Protein AF-G4RC84-F1 (afdb_monomer_lite)

Structure (mmCIF, N/CA/C/O backbone):
data_AF-G4RC84-F1
#
_entry.id   AF-G4RC84-F1
#
loop_
_atom_site.group_PDB
_atom_site.id
_atom_site.type_symbol
_atom_site.label_atom_id
_atom_site.label_alt_id
_atom_site.label_comp_id
_atom_site.label_asym_id
_atom_site.label_entity_id
_atom_site.label_seq_id
_atom_site.pdbx_PDB_ins_code
_atom_site.Cartn_x
_atom_site.Cartn_y
_atom_site.Cartn_z
_atom_site.occupancy
_atom_site.B_iso_or_equiv
_atom_site.auth_seq_id
_atom_site.auth_comp_id
_atom_site.auth_asym_id
_atom_site.auth_atom_id
_atom_site.pdbx_PDB_model_num
ATOM 1 N N . MET A 1 1 ? 24.899 -3.174 -14.317 1.00 58.94 1 MET A N 1
ATOM 2 C CA . MET A 1 1 ? 23.724 -2.696 -15.093 1.00 58.94 1 MET A CA 1
ATOM 3 C C . MET A 1 1 ? 24.100 -1.786 -16.261 1.00 58.94 1 MET A C 1
ATOM 5 O O . MET A 1 1 ? 23.781 -2.155 -17.380 1.00 58.94 1 MET A O 1
ATOM 9 N N . LYS A 1 2 ? 24.804 -0.657 -16.055 1.00 62.69 2 LYS A N 1
ATOM 10 C CA . LYS A 1 2 ? 25.218 0.254 -17.153 1.00 62.69 2 LYS A CA 1
ATOM 11 C C . LYS A 1 2 ? 25.989 -0.434 -18.291 1.00 62.69 2 LYS A C 1
ATOM 13 O O . LYS A 1 2 ? 25.780 -0.106 -19.450 1.00 62.69 2 LYS A O 1
ATOM 18 N N . THR A 1 3 ? 26.843 -1.401 -17.964 1.00 65.25 3 THR A N 1
ATOM 19 C CA . THR A 1 3 ? 27.631 -2.166 -18.941 1.00 65.25 3 THR A CA 1
ATOM 20 C C . THR A 1 3 ? 26.775 -3.051 -19.845 1.00 65.25 3 THR A C 1
ATOM 22 O O . THR A 1 3 ? 27.041 -3.107 -21.035 1.00 65.25 3 THR A O 1
ATOM 25 N N . ALA A 1 4 ? 25.713 -3.675 -19.328 1.00 80.31 4 ALA A N 1
ATOM 26 C CA . ALA A 1 4 ? 24.837 -4.534 -20.129 1.00 80.31 4 ALA A CA 1
ATOM 27 C C . ALA A 1 4 ? 24.021 -3.734 -21.159 1.00 80.31 4 ALA A C 1
ATOM 29 O O . ALA A 1 4 ? 23.912 -4.149 -22.305 1.00 80.31 4 ALA A O 1
ATOM 30 N N . ILE A 1 5 ? 23.511 -2.558 -20.771 1.00 87.56 5 ILE A N 1
ATOM 31 C CA . ILE A 1 5 ? 22.720 -1.694 -21.664 1.00 87.56 5 ILE A CA 1
ATOM 32 C C . ILE A 1 5 ? 23.598 -1.095 -22.769 1.00 87.56 5 ILE A C 1
ATOM 34 O O . ILE A 1 5 ? 23.168 -0.994 -23.910 1.00 87.56 5 ILE A O 1
ATOM 38 N N . LYS A 1 6 ? 24.858 -0.754 -22.461 1.00 87.38 6 LYS A N 1
ATOM 39 C CA . LYS A 1 6 ? 25.802 -0.175 -23.432 1.00 87.38 6 LYS A CA 1
ATOM 40 C C . LYS A 1 6 ? 26.035 -1.062 -24.665 1.00 87.38 6 LYS A C 1
ATOM 42 O O . LYS A 1 6 ? 26.338 -0.541 -25.730 1.00 87.38 6 LYS A O 1
ATOM 47 N N . HIS A 1 7 ? 25.909 -2.380 -24.529 1.00 88.69 7 HIS A N 1
ATOM 48 C CA . HIS A 1 7 ? 26.152 -3.330 -25.618 1.00 88.69 7 HIS A CA 1
ATOM 49 C C . HIS A 1 7 ? 24.874 -3.795 -26.326 1.00 88.69 7 HIS A C 1
ATOM 51 O O . HIS A 1 7 ? 24.949 -4.671 -27.182 1.00 88.69 7 HIS A O 1
ATOM 57 N N . MET A 1 8 ? 23.713 -3.226 -25.986 1.00 94.00 8 MET A N 1
ATOM 58 C CA . MET A 1 8 ? 22.460 -3.566 -26.654 1.00 94.00 8 MET A CA 1
ATOM 59 C C . MET A 1 8 ? 22.422 -3.020 -28.085 1.00 94.00 8 MET A C 1
ATOM 61 O O . MET A 1 8 ? 22.868 -1.897 -28.345 1.00 94.00 8 MET A O 1
ATOM 65 N N . ASN A 1 9 ? 21.858 -3.816 -28.992 1.00 93.69 9 ASN A N 1
ATOM 66 C CA . ASN A 1 9 ? 21.482 -3.408 -30.346 1.00 93.69 9 ASN A CA 1
ATOM 67 C C . ASN A 1 9 ? 20.049 -2.831 -30.385 1.00 93.69 9 ASN A C 1
ATOM 69 O O . ASN A 1 9 ? 19.355 -2.803 -29.369 1.00 93.69 9 ASN A O 1
ATOM 73 N N . ALA A 1 10 ? 19.599 -2.363 -31.552 1.00 92.75 10 ALA A N 1
ATOM 74 C CA . ALA A 1 10 ? 18.299 -1.700 -31.698 1.00 92.75 10 ALA A CA 1
ATOM 75 C C . ALA A 1 10 ? 17.106 -2.592 -31.296 1.00 92.75 10 ALA A C 1
ATOM 77 O O . ALA A 1 10 ? 16.212 -2.132 -30.585 1.00 92.75 10 ALA A O 1
ATOM 78 N N . ASP A 1 11 ? 17.120 -3.871 -31.677 1.00 93.94 11 ASP A N 1
ATOM 79 C CA . ASP A 1 11 ? 16.046 -4.815 -31.339 1.00 93.94 11 ASP A CA 1
ATOM 80 C C . ASP A 1 11 ? 16.005 -5.112 -29.834 1.00 93.94 11 ASP A C 1
ATOM 82 O O . ASP A 1 11 ? 14.934 -5.156 -29.227 1.00 93.94 11 ASP A O 1
ATOM 86 N N . GLN A 1 12 ? 17.175 -5.249 -29.203 1.00 93.94 12 GLN A N 1
ATOM 87 C CA . GLN A 1 12 ? 17.297 -5.418 -27.755 1.00 93.94 12 GLN A CA 1
ATOM 88 C C . GLN A 1 12 ? 16.827 -4.174 -26.997 1.00 93.94 12 GLN A C 1
ATOM 90 O O . GLN A 1 12 ? 16.151 -4.310 -25.981 1.00 93.94 12 GLN A O 1
ATOM 95 N N . ILE A 1 13 ? 17.137 -2.971 -27.492 1.00 94.06 13 ILE A N 1
ATOM 96 C CA . ILE A 1 13 ? 16.643 -1.713 -26.919 1.00 94.06 13 ILE A CA 1
ATOM 97 C C . ILE A 1 13 ? 15.120 -1.646 -27.001 1.00 94.06 13 ILE A C 1
ATOM 99 O O . ILE A 1 13 ? 14.477 -1.354 -25.996 1.00 94.06 13 ILE A O 1
ATOM 103 N N . ARG A 1 14 ? 14.532 -1.971 -28.157 1.00 93.31 14 ARG A N 1
ATOM 104 C CA . ARG A 1 14 ? 13.075 -1.980 -28.329 1.00 93.31 14 ARG A CA 1
ATOM 105 C C . ARG A 1 14 ? 12.400 -2.977 -27.389 1.00 93.31 14 ARG A C 1
ATOM 107 O O . ARG A 1 14 ? 11.471 -2.612 -26.678 1.00 93.31 14 ARG A O 1
ATOM 114 N N . SER A 1 15 ? 12.916 -4.204 -27.322 1.00 94.50 15 SER A N 1
ATOM 115 C CA . SER A 1 15 ? 12.399 -5.218 -26.398 1.00 94.50 15 SER A CA 1
ATOM 116 C C . SER A 1 15 ? 12.535 -4.799 -24.931 1.00 94.50 15 SER A C 1
ATOM 118 O O . SER A 1 15 ? 11.702 -5.180 -24.109 1.00 94.50 15 SER A O 1
ATOM 120 N N . GLU A 1 16 ? 13.587 -4.060 -24.577 1.00 94.62 16 GLU A N 1
ATOM 121 C CA . GLU A 1 16 ? 13.789 -3.568 -23.217 1.00 94.62 16 GLU A CA 1
ATOM 122 C C . GLU A 1 16 ? 12.815 -2.432 -22.871 1.00 94.62 16 GLU A C 1
ATOM 124 O O . GLU A 1 16 ? 12.312 -2.408 -21.751 1.00 94.62 16 GLU A O 1
ATOM 129 N N . ILE A 1 17 ? 12.499 -1.539 -23.817 1.00 94.12 17 ILE A N 1
ATOM 130 C CA . ILE A 1 17 ? 11.469 -0.498 -23.649 1.00 94.12 17 ILE A CA 1
ATOM 131 C C . ILE A 1 17 ? 10.107 -1.146 -23.376 1.00 94.12 17 ILE A C 1
ATOM 133 O O . ILE A 1 17 ? 9.503 -0.860 -22.344 1.00 94.12 17 ILE A O 1
ATOM 137 N N . ASP A 1 18 ? 9.687 -2.105 -24.208 1.00 95.19 18 ASP A N 1
ATOM 138 C CA . ASP A 1 18 ? 8.422 -2.828 -24.014 1.00 95.19 18 ASP A CA 1
ATOM 139 C C . ASP A 1 18 ? 8.372 -3.527 -22.638 1.00 95.19 18 ASP A C 1
ATOM 141 O O . ASP A 1 18 ? 7.334 -3.584 -21.972 1.00 95.19 18 ASP A O 1
ATOM 145 N N . ALA A 1 19 ? 9.503 -4.075 -22.180 1.00 94.50 19 ALA A N 1
ATOM 146 C CA . ALA A 1 19 ? 9.601 -4.714 -20.871 1.00 94.50 19 ALA A CA 1
ATOM 147 C C . ALA A 1 19 ? 9.520 -3.709 -19.710 1.00 94.50 19 ALA A C 1
ATOM 149 O O . ALA A 1 19 ? 8.938 -4.029 -18.669 1.00 94.50 19 ALA A O 1
ATOM 150 N N . ILE A 1 20 ? 10.105 -2.519 -19.862 1.00 94.25 20 ILE A N 1
ATOM 151 C CA . ILE A 1 20 ? 10.018 -1.427 -18.884 1.00 94.25 20 ILE A CA 1
ATOM 152 C C . ILE A 1 20 ? 8.573 -0.935 -18.778 1.00 94.25 20 ILE A C 1
ATOM 154 O O . ILE A 1 20 ? 8.064 -0.835 -17.664 1.00 94.25 20 ILE A O 1
ATOM 158 N N . GLU A 1 21 ? 7.890 -0.718 -19.903 1.00 94.81 21 GLU A N 1
ATOM 159 C CA . GLU A 1 21 ? 6.490 -0.275 -19.923 1.00 94.81 21 GLU A CA 1
ATOM 160 C C . GLU A 1 21 ? 5.567 -1.261 -19.202 1.00 94.81 21 GLU A C 1
ATOM 162 O O . GLU A 1 21 ? 4.799 -0.867 -18.322 1.00 94.81 21 GLU A O 1
ATOM 167 N N . ARG A 1 22 ? 5.694 -2.564 -19.489 1.00 96.31 22 ARG A N 1
ATOM 168 C CA . ARG A 1 22 ? 4.916 -3.606 -18.793 1.00 96.31 22 ARG A CA 1
ATOM 169 C C . ARG A 1 22 ? 5.189 -3.628 -17.291 1.00 96.31 22 ARG A C 1
ATOM 171 O O . ARG A 1 22 ? 4.266 -3.799 -16.499 1.00 96.31 22 ARG A O 1
ATOM 178 N N . LYS A 1 23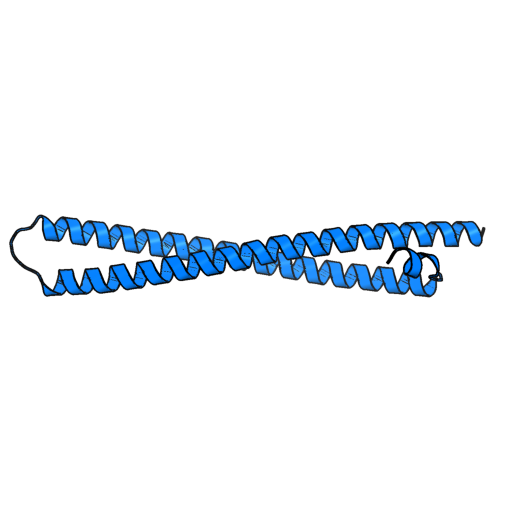 ? 6.451 -3.459 -16.882 1.00 95.31 23 LYS A N 1
ATOM 179 C CA . LYS A 1 23 ? 6.816 -3.402 -15.457 1.00 95.31 23 LYS A CA 1
ATOM 180 C C . LYS A 1 23 ? 6.250 -2.164 -14.773 1.00 95.31 23 LYS A C 1
ATOM 182 O O . LYS A 1 23 ? 5.794 -2.282 -13.643 1.00 95.31 23 LYS A O 1
ATOM 187 N N . ARG A 1 24 ? 6.241 -1.012 -15.449 1.00 96.12 24 ARG A N 1
ATOM 188 C CA . ARG A 1 24 ? 5.641 0.220 -14.924 1.00 96.12 24 ARG A CA 1
ATOM 189 C C . ARG A 1 24 ? 4.132 0.068 -14.745 1.00 96.12 24 ARG A C 1
ATOM 191 O O . ARG A 1 24 ? 3.619 0.394 -13.686 1.00 96.12 24 ARG A O 1
ATOM 198 N N . GLN A 1 25 ? 3.434 -0.515 -15.721 1.00 96.12 25 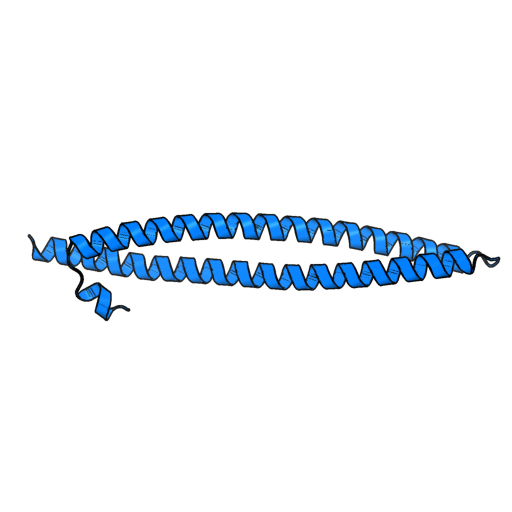GLN A N 1
ATOM 199 C CA . GLN A 1 25 ? 2.003 -0.819 -15.581 1.00 96.12 25 GLN A CA 1
ATOM 200 C C . GLN A 1 25 ? 1.719 -1.728 -14.377 1.00 96.12 25 GLN A C 1
ATOM 202 O O . GLN A 1 25 ? 0.793 -1.462 -13.616 1.00 96.12 25 GLN A O 1
ATOM 207 N N . ALA A 1 26 ? 2.534 -2.768 -14.177 1.00 95.38 26 ALA A N 1
ATOM 208 C CA . ALA A 1 26 ? 2.391 -3.662 -13.032 1.00 95.38 26 ALA A CA 1
ATOM 209 C C . ALA A 1 26 ? 2.641 -2.951 -11.691 1.00 95.38 26 ALA A C 1
ATOM 211 O O . ALA A 1 26 ? 1.897 -3.174 -10.743 1.00 95.38 26 ALA A O 1
ATOM 212 N N . ILE A 1 27 ? 3.655 -2.083 -11.617 1.00 94.75 27 ILE A N 1
ATOM 213 C CA . ILE A 1 27 ? 3.947 -1.302 -10.407 1.00 94.75 27 ILE A CA 1
ATOM 214 C C . ILE A 1 27 ? 2.828 -0.311 -10.103 1.00 94.75 27 ILE A C 1
ATOM 216 O O . ILE A 1 27 ? 2.452 -0.195 -8.945 1.00 94.75 27 ILE A O 1
ATOM 220 N N . ASN A 1 28 ? 2.270 0.361 -11.110 1.00 94.44 28 ASN A N 1
ATOM 221 C CA . ASN A 1 28 ? 1.152 1.280 -10.900 1.00 94.44 28 ASN A CA 1
ATOM 222 C C . ASN A 1 28 ? -0.063 0.544 -10.324 1.00 94.44 28 ASN A C 1
ATOM 224 O O . ASN A 1 28 ? -0.606 0.969 -9.313 1.00 94.44 28 ASN A O 1
ATOM 228 N N . ALA A 1 29 ? -0.423 -0.607 -10.900 1.00 95.88 29 ALA A N 1
ATOM 229 C CA . ALA A 1 29 ? -1.512 -1.430 -10.375 1.00 95.88 29 ALA A CA 1
ATOM 230 C C . ALA A 1 29 ? -1.240 -1.921 -8.940 1.00 95.88 29 ALA A C 1
ATOM 232 O O . ALA A 1 29 ? -2.151 -1.987 -8.121 1.00 95.88 29 ALA A O 1
ATOM 233 N N . GLU A 1 30 ? 0.014 -2.252 -8.622 1.00 95.12 30 GLU A N 1
ATOM 234 C CA . GLU A 1 30 ? 0.421 -2.608 -7.261 1.00 95.12 30 GLU A CA 1
ATOM 235 C C . GLU A 1 30 ? 0.328 -1.413 -6.297 1.00 95.12 30 GLU A C 1
ATOM 237 O O . GLU A 1 30 ? -0.095 -1.585 -5.159 1.00 95.12 30 GLU A O 1
ATOM 242 N N . GLN A 1 31 ? 0.707 -0.205 -6.725 1.00 96.06 31 GLN A N 1
ATOM 243 C CA . GLN A 1 31 ? 0.572 1.003 -5.905 1.00 96.06 31 GLN A CA 1
ATOM 244 C C . GLN A 1 31 ? -0.892 1.309 -5.604 1.00 96.06 31 GLN A C 1
ATOM 246 O O . GLN A 1 31 ? -1.206 1.571 -4.446 1.00 96.06 31 GLN A O 1
ATOM 251 N N . ASP A 1 32 ? -1.766 1.225 -6.608 1.00 96.62 32 ASP A N 1
ATOM 252 C CA . ASP A 1 32 ? -3.205 1.430 -6.435 1.00 96.62 32 ASP A CA 1
ATOM 253 C C . ASP A 1 32 ? -3.776 0.449 -5.389 1.00 96.62 32 ASP A C 1
ATOM 255 O O . ASP A 1 32 ? -4.384 0.884 -4.412 1.00 96.62 32 ASP A O 1
ATOM 259 N N . ASP A 1 33 ? -3.475 -0.856 -5.497 1.00 96.50 33 ASP A N 1
ATOM 260 C CA . ASP A 1 33 ? -3.901 -1.865 -4.505 1.00 96.50 33 ASP A CA 1
ATOM 261 C C . ASP A 1 33 ? -3.361 -1.574 -3.095 1.00 96.50 33 ASP A C 1
ATOM 263 O O . ASP A 1 33 ? -4.080 -1.677 -2.097 1.00 96.50 33 ASP A O 1
ATOM 267 N N . LEU A 1 34 ? -2.089 -1.181 -2.984 1.00 94.50 34 LEU A N 1
ATOM 268 C CA . LEU A 1 34 ? -1.482 -0.859 -1.694 1.00 94.50 34 LEU A CA 1
ATOM 269 C C . LEU A 1 34 ? -2.112 0.383 -1.050 1.00 94.50 34 LEU A C 1
ATOM 271 O O . LEU A 1 34 ? -2.287 0.404 0.173 1.00 94.50 34 LEU A O 1
ATOM 275 N N . PHE A 1 35 ? -2.463 1.400 -1.840 1.00 96.12 35 PHE A N 1
ATOM 276 C CA . PHE A 1 35 ? -3.161 2.585 -1.342 1.00 96.12 35 PHE A CA 1
ATOM 277 C C . PHE A 1 35 ? -4.576 2.246 -0.872 1.00 96.12 35 PHE A C 1
ATOM 279 O O . PHE A 1 35 ? -4.928 2.616 0.252 1.00 96.12 35 PHE A O 1
ATOM 286 N N . ASP A 1 36 ? -5.329 1.462 -1.644 1.00 96.38 36 ASP A N 1
ATOM 287 C CA . ASP A 1 36 ? -6.665 0.994 -1.258 1.00 96.38 36 ASP A CA 1
ATOM 288 C C . ASP A 1 36 ? -6.617 0.186 0.050 1.00 96.38 36 ASP A C 1
ATOM 290 O O . ASP A 1 36 ? -7.405 0.402 0.979 1.00 96.38 36 ASP A O 1
ATOM 294 N N . ARG A 1 37 ? -5.636 -0.717 0.182 1.00 94.69 37 ARG A N 1
ATOM 295 C CA . ARG A 1 37 ? -5.417 -1.495 1.413 1.00 94.69 37 ARG A CA 1
ATOM 296 C C . ARG A 1 37 ? -5.028 -0.608 2.594 1.00 94.69 37 ARG A C 1
ATOM 298 O O . ARG A 1 37 ? -5.490 -0.853 3.711 1.00 94.69 37 ARG A O 1
ATOM 305 N N . SER A 1 38 ? -4.197 0.411 2.374 1.00 94.56 38 SER A N 1
ATOM 306 C CA . SER A 1 38 ? -3.816 1.382 3.407 1.00 94.56 38 SER A CA 1
ATOM 307 C C . SER A 1 38 ? -5.030 2.164 3.915 1.00 94.56 38 SER A C 1
ATOM 309 O O . SER A 1 38 ? -5.238 2.267 5.128 1.00 94.56 38 SER A O 1
ATOM 311 N N . GLU A 1 39 ? -5.879 2.648 3.006 1.00 96.62 39 GLU A N 1
ATOM 312 C CA . GLU A 1 39 ? -7.102 3.369 3.359 1.00 96.62 39 GLU A CA 1
ATOM 313 C C . GLU A 1 39 ? -8.084 2.472 4.125 1.00 96.62 39 GLU A C 1
ATOM 315 O O . GLU A 1 39 ? -8.596 2.867 5.179 1.00 96.62 39 GLU A O 1
ATOM 320 N N . ALA A 1 40 ? -8.286 1.234 3.667 1.00 96.25 40 ALA A N 1
ATOM 321 C CA . ALA A 1 40 ? -9.151 0.270 4.340 1.00 96.25 40 ALA A CA 1
ATOM 322 C C . ALA A 1 40 ? -8.695 -0.015 5.783 1.00 96.25 40 ALA A C 1
ATOM 324 O O . ALA A 1 40 ? -9.512 0.009 6.711 1.00 96.25 40 ALA A O 1
ATOM 325 N N . LEU A 1 41 ? -7.392 -0.231 6.000 1.00 93.94 41 LEU A N 1
ATOM 326 C CA . LEU A 1 41 ? -6.831 -0.431 7.341 1.00 93.94 41 LEU A CA 1
ATOM 327 C C . LEU A 1 41 ? -6.994 0.818 8.219 1.00 93.94 41 LEU A C 1
ATOM 329 O O . LEU A 1 41 ? -7.383 0.703 9.385 1.00 93.94 41 LEU A O 1
ATOM 333 N N . ALA A 1 42 ? -6.786 2.013 7.659 1.00 94.06 42 ALA A N 1
ATOM 334 C CA . ALA A 1 42 ? -6.957 3.266 8.388 1.00 94.06 42 ALA A CA 1
ATOM 335 C C . ALA A 1 42 ? -8.410 3.477 8.851 1.00 94.06 42 ALA A C 1
ATOM 337 O O . ALA A 1 42 ? -8.643 3.931 9.980 1.00 94.06 42 ALA A O 1
ATOM 338 N N . ILE A 1 43 ? -9.387 3.118 8.010 1.00 95.88 43 ILE A N 1
ATOM 339 C CA . ILE A 1 43 ? -10.814 3.136 8.355 1.00 95.88 43 ILE A CA 1
ATOM 340 C C . ILE A 1 43 ? -11.098 2.147 9.492 1.00 95.88 43 ILE A C 1
ATOM 342 O O . ILE A 1 43 ? -11.677 2.543 10.508 1.00 95.88 43 ILE A O 1
ATOM 346 N N . GLN A 1 44 ? -10.634 0.898 9.372 1.00 93.56 44 GLN A N 1
ATOM 347 C CA . GLN A 1 44 ? -10.832 -0.131 10.401 1.00 93.56 44 GLN A CA 1
ATOM 348 C C . GLN A 1 44 ? -10.224 0.273 11.748 1.00 93.56 44 GLN A C 1
ATOM 350 O O . GLN A 1 44 ? -10.879 0.156 12.787 1.00 93.56 44 GLN A O 1
ATOM 355 N N . ARG A 1 45 ? -9.001 0.819 11.750 1.00 94.62 45 ARG A N 1
ATOM 356 C CA . ARG A 1 45 ? -8.349 1.313 12.969 1.00 94.62 45 ARG A CA 1
ATOM 357 C C . ARG A 1 45 ? -9.184 2.398 13.645 1.00 94.62 45 ARG A C 1
ATOM 359 O O . ARG A 1 45 ? -9.365 2.359 14.864 1.00 94.62 45 ARG A O 1
ATOM 366 N N . ARG A 1 46 ? -9.700 3.362 12.871 1.00 95.62 46 ARG A N 1
ATOM 367 C CA . ARG A 1 46 ? -10.534 4.459 13.390 1.00 95.62 46 ARG A CA 1
ATOM 368 C C . ARG A 1 46 ? -11.814 3.924 14.029 1.00 95.62 46 ARG A C 1
ATOM 370 O O . ARG A 1 46 ? -12.162 4.349 15.129 1.00 95.62 46 ARG A O 1
ATOM 377 N N . GLU A 1 47 ? -12.480 2.977 13.375 1.00 95.50 47 GLU A N 1
ATOM 378 C CA . GLU A 1 47 ? -13.703 2.360 13.889 1.00 95.50 47 GLU A CA 1
ATOM 379 C C . GLU A 1 47 ? -13.454 1.609 15.208 1.00 95.50 47 GLU A C 1
ATOM 381 O O . GLU A 1 47 ? -14.165 1.823 16.193 1.00 95.50 47 GLU A O 1
ATOM 386 N N . LEU A 1 48 ? -12.416 0.769 15.265 1.00 93.44 48 LEU A N 1
ATOM 387 C CA . LEU A 1 48 ? -12.086 0.007 16.473 1.00 93.44 48 LEU A CA 1
ATOM 388 C C . LEU A 1 48 ? -11.644 0.910 17.625 1.00 93.44 48 LEU A C 1
ATOM 390 O O . LEU A 1 48 ? -12.051 0.689 18.763 1.00 93.44 48 LEU A O 1
ATOM 394 N N . THR A 1 49 ? -10.886 1.968 17.330 1.00 92.75 49 THR A N 1
ATOM 395 C CA . THR A 1 49 ? -10.506 2.986 18.322 1.00 92.75 49 THR A CA 1
ATOM 396 C C . THR A 1 49 ? -11.742 3.684 18.894 1.00 92.75 49 THR A C 1
ATOM 398 O O . THR A 1 49 ? -11.825 3.915 20.102 1.00 92.75 49 THR A O 1
ATOM 401 N N . GLY A 1 50 ? -12.740 3.966 18.051 1.00 94.94 50 GLY A N 1
ATOM 402 C CA . GLY A 1 50 ? -14.036 4.485 18.489 1.00 94.94 50 GLY A CA 1
ATOM 403 C C . GLY A 1 50 ? -14.741 3.536 19.463 1.00 94.94 50 GLY A C 1
ATOM 404 O O . GLY A 1 50 ? -15.136 3.956 20.551 1.00 94.94 50 GLY A O 1
ATOM 405 N N . LYS A 1 51 ? -14.821 2.244 19.119 1.00 94.44 51 LYS A N 1
ATOM 406 C CA . LYS A 1 51 ? -15.432 1.208 19.975 1.00 94.44 51 LYS A CA 1
ATOM 407 C C . LYS A 1 51 ? -14.694 1.036 21.307 1.00 94.44 51 LYS A C 1
ATOM 409 O O . LYS A 1 51 ? -15.339 0.923 22.348 1.00 94.44 51 LYS A O 1
ATOM 414 N N . LEU A 1 52 ? -13.359 1.061 21.295 1.00 91.62 52 LEU A N 1
ATOM 415 C CA . LEU A 1 52 ? -12.531 1.051 22.509 1.00 91.62 52 LEU A CA 1
ATOM 416 C C . LEU A 1 52 ? -12.870 2.229 23.426 1.00 91.62 52 LEU A C 1
ATOM 418 O O . LEU A 1 52 ? -13.076 2.049 24.625 1.00 91.62 52 LEU A O 1
ATOM 422 N N . SER A 1 53 ? -12.978 3.434 22.857 1.00 92.56 53 SER A N 1
ATOM 423 C CA . SER A 1 53 ? -13.331 4.636 23.617 1.00 92.56 53 SER A CA 1
ATOM 424 C C . SER A 1 53 ? -14.723 4.532 24.247 1.00 92.56 53 SER A C 1
ATOM 426 O O . SER A 1 53 ? -14.898 4.885 25.413 1.00 92.56 53 SER A O 1
ATOM 428 N N . GLU A 1 54 ? -15.708 4.013 23.510 1.00 93.69 54 GLU A N 1
ATOM 429 C CA . GLU A 1 54 ? -17.068 3.811 24.018 1.00 93.69 54 GLU A CA 1
ATOM 430 C C . GLU A 1 54 ? -17.103 2.820 25.190 1.00 93.69 54 GLU A C 1
ATOM 432 O O . GLU A 1 54 ? -17.691 3.113 26.233 1.00 93.69 54 GLU A O 1
ATOM 437 N N . ILE A 1 55 ? -16.420 1.678 25.066 1.00 91.25 55 ILE A N 1
ATOM 438 C CA . ILE A 1 55 ? -16.323 0.693 26.152 1.00 91.25 55 ILE A CA 1
ATOM 439 C C . ILE A 1 55 ? -15.616 1.293 27.370 1.00 91.25 55 ILE A C 1
ATOM 441 O O . ILE A 1 55 ? -16.091 1.118 28.492 1.00 91.25 55 ILE A O 1
ATOM 445 N N . GLY A 1 56 ? -14.532 2.046 27.161 1.00 89.12 56 GLY A N 1
ATOM 446 C CA . GLY A 1 56 ? -13.831 2.753 28.233 1.00 89.12 56 GLY A CA 1
ATOM 447 C C . GLY A 1 56 ? -14.740 3.719 29.002 1.00 89.12 56 GLY A C 1
ATOM 448 O O . GLY A 1 56 ? -14.708 3.742 30.233 1.00 89.12 56 GLY A O 1
ATOM 449 N N . LYS A 1 57 ? -15.610 4.462 28.302 1.00 90.69 57 LYS A N 1
ATOM 450 C CA . LYS A 1 57 ? -16.611 5.340 28.935 1.00 90.69 57 LYS A CA 1
ATOM 451 C C . LYS A 1 57 ? -17.630 4.549 29.753 1.00 90.69 57 LYS A C 1
ATOM 453 O O . LYS A 1 57 ? -17.867 4.900 30.904 1.00 90.69 57 LYS A O 1
ATOM 458 N N . ARG A 1 58 ? -18.175 3.457 29.207 1.00 87.44 58 ARG A N 1
ATOM 459 C CA . ARG A 1 58 ? -19.145 2.608 29.926 1.00 87.44 58 ARG A CA 1
ATOM 460 C C . ARG A 1 58 ? -18.542 1.976 31.179 1.00 87.44 58 ARG A C 1
ATOM 462 O O . ARG A 1 58 ? -19.179 1.974 32.226 1.00 87.44 58 ARG A O 1
ATOM 469 N N . LEU A 1 59 ? -17.302 1.489 31.100 1.00 85.88 59 LEU A N 1
ATOM 470 C CA . LEU A 1 59 ? -16.568 0.978 32.264 1.00 85.88 59 LEU A CA 1
ATOM 471 C C . LEU A 1 59 ? -16.412 2.056 33.347 1.00 85.88 59 LEU A C 1
ATOM 473 O O . LEU A 1 59 ? -16.620 1.780 34.527 1.00 85.88 59 LEU A O 1
ATOM 477 N N . PHE A 1 60 ? -16.091 3.289 32.949 1.00 85.31 60 PHE A N 1
ATOM 478 C CA . PHE A 1 60 ? -15.968 4.420 33.868 1.00 85.31 60 PHE A CA 1
ATOM 479 C C . PHE A 1 60 ? -17.304 4.820 34.515 1.00 85.31 60 PHE A C 1
ATOM 481 O O . PHE A 1 60 ? -17.338 5.136 35.703 1.00 85.31 60 PHE A O 1
ATOM 488 N N . GLU A 1 61 ? -18.405 4.790 33.763 1.00 86.94 61 GLU A N 1
ATOM 489 C CA . GLU A 1 61 ? -19.754 5.043 34.284 1.00 86.94 61 GLU A CA 1
ATOM 490 C C . GLU A 1 61 ? -20.185 3.973 35.294 1.00 86.94 61 GLU A C 1
ATOM 492 O O . GLU A 1 61 ? -20.619 4.320 36.393 1.00 86.94 61 GLU A O 1
ATOM 497 N N . ILE A 1 62 ? -19.981 2.688 34.979 1.00 82.94 62 ILE A N 1
ATOM 498 C CA . ILE A 1 62 ? -20.295 1.577 35.893 1.00 82.94 62 ILE A CA 1
ATOM 499 C C . ILE A 1 62 ? -19.460 1.670 37.175 1.00 82.94 62 ILE A C 1
ATOM 501 O O . ILE A 1 62 ? -19.988 1.484 38.269 1.00 82.94 62 ILE A O 1
ATOM 505 N N . ALA A 1 63 ? -18.173 2.016 37.068 1.00 79.44 63 ALA A N 1
ATOM 506 C CA . ALA A 1 63 ? -17.310 2.207 38.233 1.00 79.44 63 ALA A CA 1
ATOM 507 C C . ALA A 1 63 ? -17.806 3.326 39.172 1.00 79.44 63 ALA A C 1
ATOM 509 O O . ALA A 1 63 ? -17.534 3.283 40.372 1.00 79.44 63 ALA A O 1
ATOM 510 N N . LYS A 1 64 ? -18.542 4.318 38.648 1.00 78.19 64 LYS A N 1
ATOM 511 C CA . LYS A 1 64 ? -19.146 5.402 39.438 1.00 78.19 64 LYS A CA 1
ATOM 512 C C . LYS A 1 64 ? -20.489 5.033 40.073 1.00 78.19 64 LYS A C 1
ATOM 514 O O . LYS A 1 64 ? -20.850 5.652 41.072 1.00 78.19 64 LYS A O 1
ATOM 519 N N . SER A 1 65 ? -21.229 4.063 39.534 1.00 76.81 65 SER A N 1
ATOM 520 C CA . SER A 1 65 ? -22.488 3.586 40.121 1.00 76.81 65 SER A CA 1
ATOM 521 C C . SER A 1 65 ? -22.214 2.435 41.096 1.00 76.81 65 SER A C 1
ATOM 523 O O . SER A 1 65 ? -22.044 1.286 40.700 1.00 76.81 65 SER A O 1
ATOM 525 N N . THR A 1 66 ? -22.150 2.734 42.393 1.00 56.38 66 THR A N 1
ATOM 526 C CA . THR A 1 66 ? -21.617 1.881 43.475 1.00 56.38 66 THR A CA 1
ATOM 527 C C . THR A 1 66 ? -22.407 0.601 43.809 1.00 56.38 66 THR A C 1
ATOM 529 O O . THR A 1 66 ? -22.184 0.001 44.857 1.00 56.38 66 THR A O 1
ATOM 532 N N . THR A 1 67 ? -23.330 0.142 42.965 1.00 56.88 67 THR A N 1
ATOM 533 C CA . THR A 1 67 ? -24.096 -1.094 43.199 1.00 56.88 67 THR A CA 1
ATOM 534 C C . THR A 1 67 ? -24.183 -1.924 41.923 1.00 56.88 67 THR A C 1
ATOM 536 O O . THR A 1 67 ? -25.083 -1.765 41.114 1.00 56.88 67 THR A O 1
ATOM 539 N N . THR A 1 68 ? -23.219 -2.839 41.808 1.00 56.75 68 THR A N 1
ATOM 540 C CA . THR A 1 68 ? -23.311 -4.125 41.102 1.00 56.75 68 THR A CA 1
ATOM 541 C C . THR A 1 68 ? -23.580 -4.085 39.600 1.00 56.75 68 THR A C 1
ATOM 543 O O . THR A 1 68 ? -24.730 -3.967 39.223 1.00 56.75 68 THR A O 1
ATOM 546 N N . VAL A 1 69 ? -22.574 -4.438 38.780 1.00 64.12 69 VAL A N 1
ATOM 547 C CA . VAL A 1 69 ? -22.680 -5.579 37.840 1.00 64.12 69 VAL A CA 1
ATOM 548 C C . VAL A 1 69 ? -21.282 -6.160 37.535 1.00 64.12 69 VAL A C 1
ATOM 550 O O . VAL A 1 69 ? -20.660 -5.848 36.523 1.00 64.12 69 VAL A O 1
ATOM 553 N N . ARG A 1 70 ? -20.754 -7.035 38.407 1.00 68.06 70 ARG A N 1
ATOM 554 C CA . ARG A 1 70 ? -19.423 -7.661 38.211 1.00 68.06 70 ARG A CA 1
ATOM 555 C C . ARG A 1 70 ? -19.302 -8.362 36.846 1.00 68.06 70 ARG A C 1
ATOM 557 O O . ARG A 1 70 ? -18.302 -8.194 36.166 1.00 68.06 70 ARG A O 1
ATOM 564 N N . GLY A 1 71 ? -20.359 -9.056 36.412 1.00 66.06 71 GLY A N 1
ATOM 565 C CA . GLY A 1 71 ? -20.377 -9.773 35.130 1.00 66.06 71 GLY A CA 1
ATOM 566 C C . GLY A 1 71 ? -20.388 -8.877 33.883 1.00 66.06 71 GLY A C 1
ATOM 567 O O . GLY A 1 71 ? -19.793 -9.241 32.872 1.00 66.06 71 GLY A O 1
ATOM 568 N N . GLU A 1 72 ? -21.013 -7.697 33.935 1.00 75.69 72 GLU A N 1
ATOM 569 C CA . GLU A 1 72 ? -20.968 -6.740 32.817 1.00 75.69 72 GLU A CA 1
ATOM 570 C C . GLU A 1 72 ? -19.608 -6.054 32.741 1.00 75.69 72 GLU A C 1
ATOM 572 O O . GLU A 1 72 ? -19.084 -5.873 31.644 1.00 75.69 72 GLU A O 1
ATOM 577 N N . VAL A 1 73 ? -19.006 -5.732 33.891 1.00 79.75 73 VAL A N 1
ATOM 578 C CA . VAL A 1 73 ? -17.643 -5.192 33.960 1.00 79.75 73 VAL A CA 1
ATOM 579 C C . VAL A 1 73 ? -16.645 -6.190 33.378 1.00 79.75 73 VAL A C 1
ATOM 581 O O . VAL A 1 73 ? -15.896 -5.827 32.474 1.00 79.75 73 VAL A O 1
ATOM 584 N N . ASP A 1 74 ? -16.684 -7.452 33.813 1.00 82.50 74 ASP A N 1
ATOM 585 C CA . ASP A 1 74 ? -15.788 -8.501 33.312 1.00 82.50 74 ASP A CA 1
ATOM 586 C C . ASP A 1 74 ? -15.969 -8.714 31.794 1.00 82.50 74 ASP A C 1
ATOM 588 O O . ASP A 1 74 ? -14.993 -8.774 31.043 1.00 82.50 74 ASP A O 1
ATOM 592 N N . GLY A 1 75 ? -17.216 -8.738 31.305 1.00 84.25 75 GLY A N 1
ATOM 593 C CA . GLY A 1 75 ? -17.510 -8.852 29.873 1.00 84.25 75 GLY A CA 1
ATOM 594 C C . GLY A 1 75 ? -17.028 -7.654 29.044 1.00 84.25 75 GLY A C 1
ATOM 595 O O . GLY A 1 75 ? -16.535 -7.832 27.926 1.00 84.25 75 GLY A O 1
ATOM 596 N N . LEU A 1 76 ? -17.138 -6.433 29.577 1.00 85.50 76 LEU A N 1
ATOM 597 C CA . LEU A 1 76 ? -16.609 -5.228 28.937 1.00 85.50 76 LEU A CA 1
ATOM 598 C C . LEU A 1 76 ? -15.077 -5.212 28.939 1.00 85.50 76 LEU A C 1
ATOM 600 O O . LEU A 1 76 ? -14.501 -4.832 27.924 1.00 85.50 76 LEU A O 1
ATOM 604 N N . PHE A 1 77 ? -14.419 -5.673 30.007 1.00 85.94 77 PHE A N 1
ATOM 605 C CA . PHE A 1 77 ? -12.960 -5.811 30.048 1.00 85.94 77 PHE A CA 1
ATOM 606 C C . PHE A 1 77 ? -12.449 -6.766 28.974 1.00 85.94 77 PHE A C 1
ATOM 608 O O . PHE A 1 77 ? -11.576 -6.381 28.202 1.00 85.94 77 PHE A O 1
ATOM 615 N N . VAL A 1 78 ? -13.040 -7.960 28.855 1.00 89.69 78 VAL A N 1
ATOM 616 C CA . VAL A 1 78 ? -12.656 -8.929 27.814 1.00 89.69 78 VAL A CA 1
ATOM 617 C C . VAL A 1 78 ? -12.824 -8.327 26.416 1.00 89.69 78 VAL A C 1
ATOM 619 O O . VAL A 1 78 ? -11.935 -8.440 25.575 1.00 89.69 78 VAL A O 1
ATOM 622 N N . ARG A 1 79 ? -13.939 -7.630 26.154 1.00 89.06 79 ARG A N 1
ATOM 623 C CA . ARG A 1 79 ? -14.146 -6.952 24.863 1.00 89.06 79 ARG A CA 1
ATOM 624 C C . ARG A 1 79 ? -13.138 -5.828 24.624 1.00 89.06 79 ARG A C 1
ATOM 626 O O . ARG A 1 79 ? -12.681 -5.682 23.495 1.00 89.06 79 ARG A O 1
ATOM 633 N N . ASN A 1 80 ? -12.803 -5.053 25.654 1.00 90.81 80 ASN A N 1
ATOM 634 C CA . ASN A 1 80 ? -11.823 -3.972 25.577 1.00 90.81 80 ASN A CA 1
ATOM 635 C C . ASN A 1 80 ? -10.430 -4.521 25.234 1.00 90.81 80 ASN A C 1
ATOM 637 O O . ASN A 1 80 ? -9.804 -4.048 24.293 1.00 90.81 80 ASN A O 1
ATOM 641 N N . SER A 1 81 ? -9.993 -5.579 25.924 1.00 91.69 81 SER A N 1
ATOM 642 C CA . SER A 1 81 ? -8.725 -6.264 25.649 1.00 91.69 81 SER A CA 1
ATOM 643 C C . SER A 1 81 ? -8.668 -6.815 24.223 1.00 91.69 81 SER A C 1
ATOM 645 O O . SER A 1 81 ? -7.747 -6.484 23.486 1.00 91.69 81 SER A O 1
ATOM 647 N N . ASN A 1 82 ? -9.698 -7.543 23.781 1.00 93.31 82 ASN A N 1
ATOM 648 C CA . ASN A 1 82 ? -9.732 -8.102 22.425 1.00 93.31 82 ASN A CA 1
ATOM 649 C C . ASN A 1 82 ? -9.725 -7.016 21.334 1.00 93.31 82 ASN A C 1
ATOM 651 O O . ASN A 1 82 ? -9.176 -7.208 20.252 1.00 93.31 82 ASN A O 1
ATOM 655 N N . LEU A 1 83 ? -10.385 -5.878 21.573 1.00 91.94 83 LEU A N 1
ATOM 656 C CA . LEU A 1 83 ? -10.350 -4.757 20.635 1.00 91.94 83 LEU A CA 1
ATOM 657 C C . LEU A 1 83 ? -8.982 -4.069 20.628 1.00 91.94 83 LEU A C 1
ATOM 659 O O . LEU A 1 83 ? -8.549 -3.632 19.565 1.00 91.94 83 LEU A O 1
ATOM 663 N N . ALA A 1 84 ? -8.309 -3.981 21.777 1.00 91.12 84 ALA A N 1
ATOM 664 C CA . ALA A 1 84 ? -6.974 -3.403 21.877 1.00 91.12 84 ALA A CA 1
ATOM 665 C C . ALA A 1 84 ? -5.958 -4.251 21.101 1.00 91.12 84 ALA A C 1
ATOM 667 O O . ALA A 1 84 ? -5.206 -3.702 20.299 1.00 91.12 84 ALA A O 1
ATOM 668 N N . GLU A 1 85 ? -6.023 -5.576 21.249 1.00 94.44 85 GLU A N 1
ATOM 669 C CA . GLU A 1 85 ? -5.220 -6.528 20.470 1.00 94.44 85 GLU A CA 1
ATOM 670 C C . GLU A 1 85 ? -5.453 -6.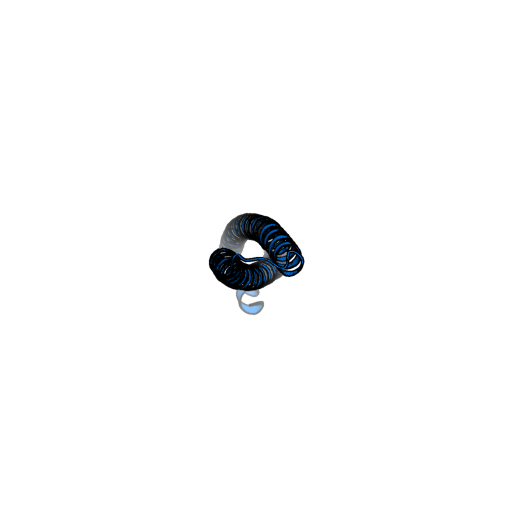354 18.962 1.00 94.44 85 GLU A C 1
ATOM 672 O O . GLU A 1 85 ? -4.505 -6.186 18.200 1.00 94.44 85 GLU A O 1
ATOM 677 N N . LYS A 1 86 ? -6.714 -6.267 18.518 1.00 92.50 86 LYS A N 1
ATOM 678 C CA . LYS A 1 86 ? -7.032 -6.030 17.097 1.00 92.50 86 LYS A CA 1
ATOM 679 C C . LYS A 1 86 ? -6.522 -4.691 16.568 1.00 92.50 86 LYS A C 1
ATOM 681 O O . LYS A 1 86 ? -6.126 -4.599 15.408 1.00 92.50 86 LYS A O 1
ATOM 686 N N . VAL A 1 87 ? -6.556 -3.634 17.383 1.00 94.00 87 VAL A N 1
ATOM 687 C CA . VAL A 1 87 ? -5.973 -2.341 16.995 1.00 94.00 87 VAL A CA 1
ATOM 688 C C . VAL A 1 87 ? -4.464 -2.474 16.818 1.00 94.00 87 VAL A C 1
ATOM 690 O O . VAL A 1 87 ? -3.931 -1.948 15.841 1.00 94.00 87 VAL A O 1
ATOM 693 N N . GLU A 1 88 ? -3.785 -3.198 17.705 1.00 94.00 88 GLU A N 1
ATOM 694 C CA . GLU A 1 88 ? -2.352 -3.462 17.580 1.00 94.00 88 GLU A CA 1
ATOM 695 C C . GLU A 1 88 ? -2.026 -4.271 16.315 1.00 94.00 88 GLU A C 1
ATOM 697 O O . GLU A 1 88 ? -1.135 -3.885 15.555 1.00 94.00 88 GLU A O 1
ATOM 702 N N . GLU A 1 89 ? -2.798 -5.318 16.017 1.00 95.31 89 GLU A N 1
ATOM 703 C CA . GLU A 1 89 ? -2.668 -6.103 14.782 1.00 95.31 89 GLU A CA 1
ATOM 704 C C . GLU A 1 89 ? -2.813 -5.233 13.524 1.00 95.31 89 GLU A C 1
ATOM 706 O O . GLU A 1 89 ? -1.980 -5.304 12.616 1.00 95.31 89 GLU A O 1
ATOM 711 N N . ILE A 1 90 ? -3.824 -4.357 13.478 1.00 94.44 90 ILE A N 1
ATOM 712 C CA . ILE A 1 90 ? -4.022 -3.438 12.348 1.00 94.44 90 ILE A CA 1
ATOM 713 C C . ILE A 1 90 ? -2.874 -2.435 12.246 1.00 94.44 90 ILE A C 1
ATOM 715 O O . ILE A 1 90 ? -2.403 -2.166 11.144 1.00 94.44 90 ILE A O 1
ATOM 719 N N . MET A 1 91 ? -2.368 -1.910 13.364 1.00 94.00 91 MET A N 1
ATOM 720 C CA . MET A 1 91 ? -1.207 -1.014 13.345 1.00 94.00 91 MET A CA 1
ATOM 721 C C . MET A 1 91 ? 0.050 -1.709 12.807 1.00 94.00 91 MET A C 1
ATOM 723 O O . MET A 1 91 ? 0.849 -1.086 12.102 1.00 94.00 91 MET A O 1
ATOM 727 N N . LEU A 1 92 ? 0.243 -2.994 13.111 1.00 96.06 92 LEU A N 1
ATOM 728 C CA . LEU A 1 92 ? 1.328 -3.786 12.534 1.00 96.06 92 LEU A CA 1
ATOM 729 C C . LEU A 1 92 ? 1.126 -3.999 11.030 1.00 96.06 92 LEU A C 1
ATOM 731 O O . LEU A 1 92 ? 2.080 -3.825 10.269 1.00 96.06 92 LEU A O 1
ATOM 735 N N . ALA A 1 93 ? -0.098 -4.305 10.594 1.00 94.00 93 ALA A N 1
ATOM 736 C CA . ALA A 1 93 ? -0.435 -4.445 9.180 1.00 94.00 93 ALA A CA 1
ATOM 737 C C . ALA A 1 93 ? -0.218 -3.134 8.401 1.00 94.00 93 ALA A C 1
ATOM 739 O O . ALA A 1 93 ? 0.431 -3.149 7.357 1.00 94.00 93 ALA A O 1
ATOM 740 N N . GLU A 1 94 ? -0.654 -1.988 8.938 1.00 94.31 94 GLU A N 1
ATOM 741 C CA . GLU A 1 94 ? -0.403 -0.664 8.351 1.00 94.31 94 GLU A CA 1
ATOM 742 C C . GLU A 1 94 ? 1.102 -0.429 8.150 1.00 94.31 94 GLU A C 1
ATOM 744 O O . GLU A 1 94 ? 1.527 -0.009 7.076 1.00 94.31 94 GLU A O 1
ATOM 749 N N . ARG A 1 95 ? 1.944 -0.756 9.144 1.00 95.50 95 ARG A N 1
ATOM 750 C CA . ARG A 1 95 ? 3.412 -0.631 9.022 1.00 95.50 95 ARG A CA 1
ATOM 751 C C . ARG A 1 95 ? 4.013 -1.526 7.941 1.00 95.50 95 ARG A C 1
ATOM 753 O O . ARG A 1 95 ? 5.094 -1.219 7.439 1.00 95.50 95 ARG A O 1
ATOM 760 N N . VAL A 1 96 ? 3.405 -2.672 7.652 1.00 96.19 96 VAL A N 1
ATOM 761 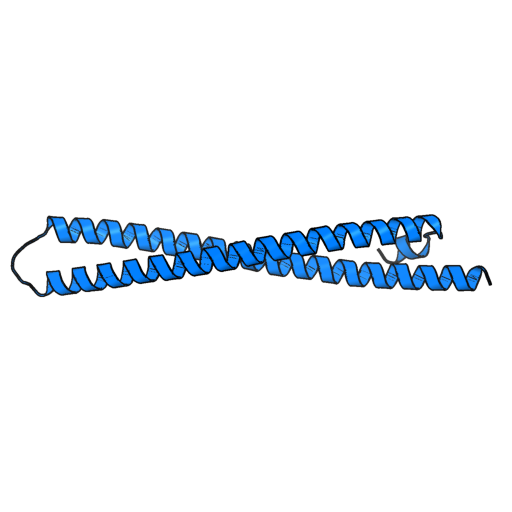C CA . VAL A 1 96 ? 3.842 -3.531 6.544 1.00 96.19 96 VAL A CA 1
ATOM 762 C C . VAL A 1 96 ? 3.460 -2.881 5.220 1.00 96.19 96 VAL A C 1
ATOM 764 O O . VAL A 1 96 ? 4.342 -2.677 4.393 1.00 96.19 96 VAL A O 1
ATOM 767 N N . VAL A 1 97 ? 2.206 -2.445 5.073 1.00 95.00 97 VAL A N 1
ATOM 768 C CA . VAL A 1 97 ? 1.724 -1.778 3.854 1.00 95.00 97 VAL A CA 1
ATOM 769 C C . VAL A 1 97 ? 2.532 -0.514 3.548 1.00 95.00 97 VAL A C 1
ATOM 771 O O . VAL A 1 97 ? 2.964 -0.333 2.416 1.00 95.00 97 VAL A O 1
ATOM 774 N N . TYR A 1 98 ? 2.850 0.321 4.543 1.00 95.00 98 TYR A N 1
ATOM 775 C CA . TYR A 1 98 ? 3.708 1.494 4.320 1.00 95.00 98 TYR A CA 1
ATOM 776 C C . TYR A 1 98 ? 5.097 1.122 3.788 1.00 95.00 98 TYR A C 1
ATOM 778 O O . TYR A 1 98 ? 5.605 1.780 2.882 1.00 95.00 98 TYR A O 1
ATOM 786 N N . ARG A 1 99 ? 5.698 0.040 4.298 1.00 96.12 99 ARG A N 1
ATOM 787 C CA . ARG A 1 99 ? 6.985 -0.455 3.786 1.00 96.12 99 ARG A CA 1
ATOM 788 C C . ARG A 1 99 ? 6.869 -0.989 2.359 1.00 96.12 99 ARG A C 1
ATOM 790 O O . ARG A 1 99 ? 7.785 -0.792 1.565 1.00 96.12 99 ARG A O 1
ATOM 797 N N . GLU A 1 100 ? 5.762 -1.644 2.021 1.00 94.69 100 GLU A N 1
ATOM 798 C CA . GLU A 1 100 ? 5.487 -2.110 0.656 1.00 94.69 100 GLU A CA 1
ATOM 799 C C . GLU A 1 100 ? 5.309 -0.933 -0.315 1.00 94.69 100 GLU A C 1
ATOM 801 O O . GLU A 1 100 ? 5.890 -0.953 -1.402 1.00 94.69 100 GLU A O 1
ATOM 806 N N . ILE A 1 101 ? 4.610 0.129 0.105 1.00 94.44 101 ILE A N 1
ATOM 807 C CA . ILE A 1 101 ? 4.470 1.379 -0.657 1.00 94.44 101 ILE A CA 1
ATOM 808 C C . ILE A 1 101 ? 5.853 1.992 -0.930 1.00 94.44 101 ILE A C 1
ATOM 810 O O . ILE A 1 101 ? 6.202 2.245 -2.084 1.00 94.44 101 ILE A O 1
ATOM 814 N N . GLU A 1 102 ? 6.686 2.168 0.099 1.00 95.94 102 GLU A N 1
ATOM 815 C CA . GLU A 1 102 ? 8.051 2.701 -0.053 1.00 95.94 102 GLU A CA 1
ATOM 816 C C . GLU A 1 102 ? 8.917 1.846 -0.995 1.00 95.94 102 GLU A C 1
ATOM 818 O O . GLU A 1 102 ? 9.652 2.365 -1.846 1.00 95.94 102 GLU A O 1
ATOM 823 N N . ALA A 1 103 ? 8.823 0.519 -0.879 1.00 95.62 103 ALA A N 1
ATOM 824 C CA . ALA A 1 103 ? 9.529 -0.410 -1.753 1.00 95.62 103 ALA A CA 1
ATOM 825 C C . ALA A 1 103 ? 9.014 -0.350 -3.201 1.00 95.62 103 ALA A C 1
ATOM 827 O O . ALA A 1 103 ? 9.799 -0.505 -4.141 1.00 95.62 103 ALA A O 1
ATOM 828 N N . SER A 1 104 ? 7.714 -0.120 -3.402 1.00 95.56 104 SER A N 1
ATOM 829 C CA . SER A 1 104 ? 7.109 0.073 -4.721 1.00 95.56 104 SER A CA 1
ATOM 830 C C . SER A 1 104 ? 7.643 1.334 -5.401 1.00 95.56 104 SER A C 1
ATOM 832 O O . SER A 1 104 ? 8.197 1.249 -6.499 1.00 95.56 104 SER A O 1
ATOM 834 N N . PHE A 1 105 ? 7.6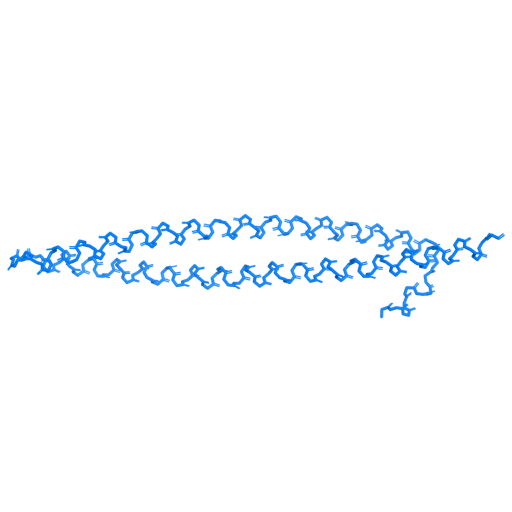35 2.477 -4.710 1.00 93.94 105 PHE A N 1
ATOM 835 C CA . PHE A 1 105 ? 8.240 3.712 -5.228 1.00 93.94 105 PHE A CA 1
ATOM 836 C C . PHE A 1 105 ? 9.738 3.560 -5.515 1.00 93.94 105 PHE A C 1
ATOM 838 O O . PHE A 1 105 ? 10.252 4.068 -6.512 1.00 93.94 105 PHE A O 1
ATOM 845 N N . SER A 1 106 ? 10.457 2.810 -4.677 1.00 96.19 106 SER A N 1
ATOM 846 C CA . SER A 1 106 ? 11.879 2.530 -4.903 1.00 96.19 106 SER A CA 1
ATOM 847 C C . SER A 1 106 ? 12.124 1.711 -6.176 1.00 96.19 106 SER A C 1
ATOM 849 O O . SER A 1 106 ? 13.118 1.940 -6.877 1.00 96.19 106 SER A O 1
ATOM 851 N N . ARG A 1 107 ? 11.229 0.764 -6.492 1.00 96.12 107 ARG A N 1
ATOM 852 C CA . ARG A 1 107 ? 11.266 -0.014 -7.740 1.00 96.12 107 ARG A CA 1
ATOM 853 C C . ARG A 1 107 ? 10.955 0.856 -8.952 1.00 96.12 107 ARG A C 1
ATOM 855 O O . ARG A 1 107 ? 11.670 0.739 -9.948 1.00 96.12 107 ARG A O 1
ATOM 862 N N . ASP A 1 108 ? 9.974 1.747 -8.851 1.00 93.44 108 ASP A N 1
ATOM 863 C CA . ASP A 1 108 ? 9.635 2.684 -9.926 1.00 93.44 108 ASP A CA 1
ATOM 864 C C . ASP A 1 108 ? 10.808 3.632 -10.237 1.00 93.44 108 ASP A C 1
ATOM 866 O O . ASP A 1 108 ? 11.315 3.677 -11.356 1.00 93.44 108 ASP A O 1
ATOM 870 N N . ALA A 1 109 ? 11.412 4.231 -9.208 1.00 94.56 109 ALA A N 1
ATOM 871 C CA . ALA A 1 109 ? 12.603 5.070 -9.365 1.00 94.56 109 ALA A CA 1
ATOM 872 C C . ALA A 1 109 ? 13.828 4.306 -9.921 1.00 94.56 109 ALA A C 1
ATOM 874 O O . ALA A 1 109 ? 14.759 4.885 -10.500 1.00 94.56 109 ALA A O 1
ATOM 875 N N . ALA A 1 110 ? 13.911 2.991 -9.705 1.00 93.31 110 ALA A N 1
ATOM 876 C CA . ALA A 1 110 ? 14.932 2.154 -10.332 1.00 93.31 110 ALA A CA 1
ATOM 877 C C . ALA A 1 110 ? 14.630 1.903 -11.820 1.00 93.31 110 ALA A C 1
ATOM 879 O O . ALA A 1 110 ? 15.567 1.893 -12.628 1.00 93.31 110 ALA A O 1
ATOM 880 N N . LEU A 1 111 ? 13.354 1.741 -12.183 1.00 94.00 111 LEU A N 1
ATOM 881 C CA . LEU A 1 111 ? 12.901 1.655 -13.571 1.00 94.00 111 LEU A CA 1
ATOM 882 C C . LEU A 1 111 ? 13.152 2.956 -14.324 1.00 94.00 111 LEU A C 1
ATOM 884 O O . LEU A 1 111 ? 13.756 2.882 -15.388 1.00 94.00 111 LEU A O 1
ATOM 888 N N . ASP A 1 112 ? 12.854 4.120 -13.749 1.00 93.62 112 ASP A N 1
ATOM 889 C CA . ASP A 1 112 ? 13.157 5.424 -14.362 1.00 93.62 112 ASP A CA 1
ATOM 890 C C . ASP A 1 112 ? 14.641 5.559 -14.709 1.00 93.62 112 ASP A C 1
ATOM 892 O O . ASP A 1 112 ? 15.041 5.976 -15.800 1.00 93.62 112 ASP A O 1
ATOM 896 N N . ARG A 1 113 ? 15.515 5.167 -13.778 1.00 94.50 113 ARG A N 1
ATOM 897 C CA . ARG A 1 113 ? 16.965 5.174 -14.013 1.00 94.50 113 ARG A CA 1
ATOM 898 C C . ARG A 1 113 ? 17.363 4.209 -15.125 1.00 94.50 113 ARG A C 1
ATOM 900 O O . ARG A 1 113 ? 18.295 4.505 -15.873 1.00 94.50 113 ARG A O 1
ATOM 907 N N . ARG A 1 114 ? 16.696 3.059 -15.234 1.00 93.69 114 ARG A N 1
ATOM 908 C CA . ARG A 1 114 ? 16.945 2.080 -16.297 1.00 93.69 114 ARG A CA 1
ATOM 909 C C . ARG A 1 114 ? 16.460 2.597 -17.650 1.00 93.69 114 ARG A C 1
ATOM 911 O O . ARG A 1 114 ? 17.234 2.548 -18.601 1.00 93.69 114 ARG A O 1
ATOM 918 N N . GLU A 1 115 ? 15.255 3.149 -17.713 1.00 93.88 115 GLU A N 1
ATOM 919 C CA . GLU A 1 115 ? 14.666 3.769 -18.902 1.00 93.88 115 GLU A CA 1
ATOM 920 C C . GLU A 1 115 ? 15.572 4.874 -19.445 1.00 93.88 115 GLU A C 1
ATOM 922 O O . GLU A 1 115 ? 15.941 4.855 -20.615 1.00 93.88 115 GLU A O 1
ATOM 927 N N . ASN A 1 116 ? 16.063 5.762 -18.578 1.00 94.50 116 ASN A N 1
ATOM 928 C CA . ASN A 1 116 ? 17.001 6.814 -18.972 1.00 94.50 116 ASN A CA 1
ATOM 929 C C . ASN A 1 116 ? 18.286 6.270 -19.624 1.00 94.50 116 ASN A C 1
ATOM 931 O O . ASN A 1 116 ? 18.794 6.850 -20.587 1.00 94.50 116 ASN A O 1
ATOM 935 N N . LEU A 1 117 ? 18.826 5.153 -19.124 1.00 94.00 117 LEU A N 1
ATOM 936 C CA . LEU A 1 117 ? 20.006 4.513 -19.716 1.00 94.00 117 LEU A CA 1
ATOM 937 C C . LEU A 1 117 ? 19.696 3.877 -21.075 1.00 94.00 117 LEU A C 1
ATOM 939 O O . LEU A 1 117 ? 20.513 3.987 -21.989 1.00 94.00 117 LEU A O 1
ATOM 943 N N . VAL A 1 118 ? 18.533 3.239 -21.207 1.00 94.31 118 VAL A N 1
ATOM 944 C CA . VAL A 1 118 ? 18.060 2.637 -22.462 1.00 94.31 118 VAL A CA 1
ATOM 945 C C . VAL A 1 118 ? 17.828 3.720 -23.515 1.00 94.31 118 VAL A C 1
ATOM 947 O O . VAL A 1 118 ? 18.360 3.621 -24.618 1.00 94.31 118 VAL A O 1
ATOM 950 N N . MET A 1 119 ? 17.151 4.812 -23.156 1.00 93.75 119 MET A N 1
ATOM 951 C CA . MET A 1 119 ? 16.917 5.951 -24.047 1.00 93.75 119 MET A CA 1
ATOM 952 C C . MET A 1 119 ? 18.217 6.625 -24.476 1.00 93.75 119 MET A C 1
ATOM 954 O O . MET A 1 119 ? 18.366 7.001 -25.639 1.00 93.75 119 MET A O 1
ATOM 958 N N . LYS A 1 120 ? 19.195 6.739 -23.568 1.00 94.50 120 LYS A N 1
ATOM 959 C CA . LYS A 1 120 ? 20.530 7.220 -23.932 1.00 94.50 120 LYS A CA 1
ATOM 960 C C . LYS A 1 120 ? 21.178 6.311 -24.978 1.00 94.50 120 LYS A C 1
ATOM 962 O O . LYS A 1 120 ? 21.645 6.821 -25.993 1.00 94.50 120 LYS A O 1
ATOM 967 N N . ARG A 1 121 ? 21.167 4.988 -24.773 1.00 94.19 121 ARG A N 1
ATOM 968 C CA . ARG A 1 121 ? 21.745 4.047 -25.744 1.00 94.19 121 ARG A CA 1
ATOM 969 C C . ARG A 1 121 ? 21.000 4.063 -27.080 1.00 94.19 121 ARG A C 1
ATOM 971 O O . ARG A 1 121 ? 21.641 4.002 -28.121 1.00 94.19 121 ARG A O 1
ATOM 978 N N . SER A 1 122 ? 19.676 4.208 -27.065 1.00 94.12 122 SER A N 1
ATOM 979 C CA . SER A 1 122 ? 18.874 4.355 -28.284 1.00 94.12 122 SER A CA 1
ATOM 980 C C . SER A 1 122 ? 19.330 5.548 -29.127 1.00 94.12 122 SER A C 1
ATOM 982 O O . SER A 1 122 ? 19.444 5.427 -30.342 1.00 94.12 122 SER A O 1
ATOM 984 N N . ARG A 1 123 ? 19.613 6.694 -28.490 1.00 94.50 123 ARG A N 1
ATOM 985 C CA . ARG A 1 123 ? 20.123 7.890 -29.182 1.00 94.50 123 ARG A CA 1
ATOM 986 C C . ARG A 1 123 ? 21.535 7.678 -29.726 1.00 94.50 123 ARG A C 1
ATOM 988 O O . ARG A 1 123 ? 21.814 8.100 -30.840 1.00 94.50 123 ARG A O 1
ATOM 995 N N . GLU A 1 124 ? 22.404 7.004 -28.969 1.00 93.81 124 GLU A N 1
ATOM 996 C CA . GLU A 1 124 ? 23.754 6.643 -29.432 1.00 93.81 124 GLU A CA 1
ATOM 997 C C . GLU A 1 124 ? 23.687 5.768 -30.696 1.00 93.81 124 GLU A C 1
ATOM 999 O O . GLU A 1 124 ? 24.316 6.095 -31.697 1.00 93.81 124 GLU A O 1
ATOM 1004 N N . LEU A 1 125 ? 22.850 4.725 -30.700 1.00 92.56 125 LEU A N 1
ATOM 1005 C CA . LEU A 1 125 ? 22.644 3.864 -31.871 1.00 92.56 125 LEU A CA 1
ATOM 1006 C C . LEU A 1 125 ? 22.104 4.631 -33.087 1.00 92.56 125 LEU A C 1
ATOM 1008 O O . LEU A 1 125 ? 22.534 4.377 -34.207 1.00 92.56 125 LEU A O 1
ATOM 1012 N N . GLN A 1 126 ? 21.185 5.581 -32.882 1.00 90.94 126 GLN A N 1
ATOM 1013 C CA . GLN A 1 126 ? 20.684 6.442 -33.960 1.00 90.94 126 GLN A CA 1
ATOM 1014 C C . GLN A 1 126 ? 21.790 7.321 -34.551 1.00 90.94 126 GLN A C 1
ATOM 1016 O O . GLN A 1 126 ? 21.836 7.494 -35.763 1.00 90.94 126 GLN A O 1
ATOM 1021 N N . SER A 1 127 ? 22.686 7.849 -33.711 1.00 91.94 127 SER A N 1
ATOM 1022 C CA . SER A 1 127 ? 23.833 8.636 -34.177 1.00 91.94 127 SER A CA 1
ATOM 1023 C C . SER A 1 127 ? 24.927 7.799 -34.844 1.00 91.94 127 SER A C 1
ATOM 1025 O O . SER A 1 127 ? 25.614 8.311 -35.713 1.00 91.94 127 SER A O 1
ATOM 1027 N N . GLU A 1 128 ? 25.090 6.527 -34.461 1.00 89.44 128 GLU A N 1
ATOM 1028 C CA . GLU A 1 128 ? 26.026 5.584 -35.099 1.00 89.44 128 GLU A CA 1
ATOM 1029 C C . GLU A 1 128 ? 25.540 5.141 -36.497 1.00 89.44 128 GLU A C 1
ATOM 1031 O O . GLU A 1 128 ? 26.345 4.706 -37.316 1.00 89.44 128 GLU A O 1
ATOM 1036 N N . ALA A 1 129 ? 24.231 5.230 -36.760 1.00 80.00 129 ALA A N 1
ATOM 1037 C CA . ALA A 1 129 ? 23.597 4.821 -38.014 1.00 80.00 129 ALA A CA 1
ATOM 1038 C C . ALA A 1 129 ? 23.376 5.970 -39.025 1.00 80.00 129 ALA A C 1
ATOM 1040 O O . ALA A 1 129 ? 22.863 5.706 -40.115 1.00 80.00 129 ALA A O 1
ATOM 1041 N N . ALA A 1 130 ? 23.711 7.212 -38.656 1.00 71.00 130 ALA A N 1
ATOM 1042 C CA . ALA A 1 130 ? 23.586 8.422 -39.477 1.00 71.00 130 ALA A CA 1
ATOM 1043 C C . ALA A 1 130 ? 24.918 8.786 -40.148 1.00 71.00 130 ALA A C 1
ATOM 1045 O O . ALA A 1 130 ? 24.871 9.243 -41.312 1.00 71.00 130 ALA A O 1
#

Sequence (130 aa):
MKTAIKHMNADQIRSEIDAIERKRQAINAEQDDLFDRSEALAIQRRELTGKLSEIGKRLFEIAKSTTTVRGEVDGLFVRNSNLAEKVEEIMLAERVVYREIEASFSRDAALDRRENLVMKRSRELQSEAA

Secondary structure (DSSP, 8-state):
-HHHHHT--HHHHHHHHHHHHHHHHHHHHHHHHHHHHHHHHHHHHHHHHHHHHHHHHHHHHHHHS-S--HHHHHHHHHHHHHHHHHHHHHHHHHHHHHHHHHHHHHHHHHHHHHHHHHHHHHHHHHHHT-

Organism: Pelagibacterium halotolerans (strain DSM 22347 / JCM 15775 / CGMCC 1.7692 / B2) (NCBI:txid1082931)

pLDDT: mean 90.11, std 9.17, range [56.38, 96.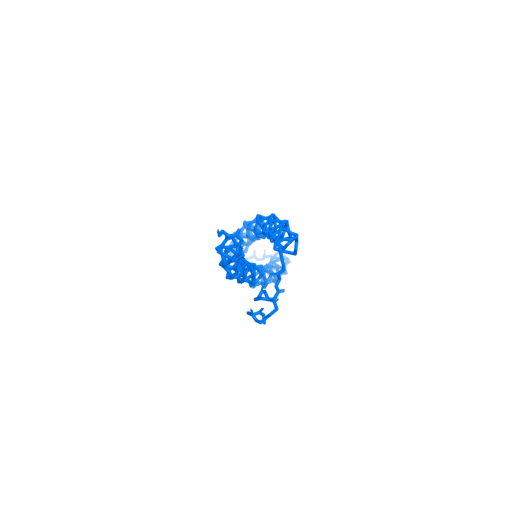62]

Foldseek 3Di:
DLVVLLPDDPVRLVVVVVVLVVVLVVLVVVLVVLVVVLVVLVVVLVVLVVVLVVLVVVLVVVVVVPDDDPPVNVVSVVVNVVSVVVSVVSVVVSVVSVVVNVVSVVVNVVSVVVNVSSVVSNVVNVVVVD

Radius of gyration: 27.37 Å; chains: 1; bounding box: 52×18×83 Å